Protein AF-A0A015KCM8-F1 (afdb_monomer_lite)

Structure (mmCIF, N/CA/C/O backbone):
data_AF-A0A015KCM8-F1
#
_entry.id   AF-A0A015KCM8-F1
#
loop_
_atom_site.group_PDB
_atom_site.id
_atom_site.type_symbol
_atom_site.label_atom_id
_atom_site.label_alt_id
_atom_site.label_comp_id
_atom_site.label_asym_id
_atom_site.label_entity_id
_atom_site.label_seq_id
_atom_site.pdbx_PDB_ins_code
_atom_site.Cartn_x
_atom_site.Cartn_y
_atom_site.Cartn_z
_atom_site.occupancy
_atom_site.B_iso_or_equiv
_atom_site.auth_seq_id
_atom_site.auth_comp_id
_atom_site.auth_asym_id
_atom_site.auth_atom_id
_atom_site.pdbx_PDB_model_num
ATOM 1 N N . MET A 1 1 ? -23.744 -10.757 16.831 1.00 44.50 1 MET A N 1
ATOM 2 C CA . MET A 1 1 ? -22.391 -10.750 17.423 1.00 44.50 1 MET A CA 1
ATOM 3 C C . MET A 1 1 ? -21.747 -9.445 17.001 1.00 44.50 1 MET A C 1
ATOM 5 O O . MET A 1 1 ? -21.759 -9.173 15.808 1.00 44.50 1 MET A O 1
ATOM 9 N N . LEU A 1 2 ? -21.319 -8.596 17.938 1.00 54.44 2 LEU A N 1
ATOM 10 C CA . LEU A 1 2 ? -20.514 -7.424 17.588 1.00 54.44 2 LEU A CA 1
ATOM 11 C C . LEU A 1 2 ? -19.152 -7.951 17.138 1.00 54.44 2 LEU A C 1
ATOM 13 O O . LEU A 1 2 ? -18.446 -8.547 17.942 1.00 54.44 2 LEU A O 1
ATOM 17 N N . GLU A 1 3 ? -18.826 -7.809 15.858 1.00 64.94 3 GLU A N 1
ATOM 18 C CA . GLU A 1 3 ? -17.457 -8.026 15.401 1.00 64.94 3 GLU A CA 1
ATOM 19 C C . GLU A 1 3 ? -16.562 -6.988 16.086 1.00 64.94 3 GLU A C 1
ATOM 21 O O . GLU A 1 3 ? -16.825 -5.781 16.023 1.00 64.94 3 GLU A O 1
ATOM 26 N N . ASP A 1 4 ? -15.525 -7.454 16.782 1.00 81.94 4 ASP A N 1
ATOM 27 C CA . ASP A 1 4 ? -14.514 -6.577 17.358 1.00 81.94 4 ASP A CA 1
ATOM 28 C C . ASP A 1 4 ? -13.678 -5.993 16.220 1.00 81.94 4 ASP A C 1
ATOM 30 O O . ASP A 1 4 ? -12.712 -6.584 15.739 1.00 81.94 4 ASP A O 1
ATOM 34 N N . TYR A 1 5 ? -14.085 -4.817 15.744 1.00 88.94 5 TYR A N 1
ATOM 35 C CA . TYR A 1 5 ? -13.304 -4.074 14.766 1.00 88.94 5 TYR A CA 1
ATOM 36 C C . TYR A 1 5 ? -11.955 -3.684 15.366 1.00 88.94 5 TYR A C 1
ATOM 38 O O . TYR A 1 5 ? -11.889 -3.119 16.461 1.00 88.94 5 TYR A O 1
ATOM 46 N N . VAL A 1 6 ? -10.893 -3.928 14.606 1.00 93.25 6 VAL A N 1
ATOM 47 C CA . VAL A 1 6 ? -9.516 -3.565 14.950 1.00 93.25 6 VAL A CA 1
ATOM 48 C C . VAL A 1 6 ? -8.980 -2.518 13.982 1.00 93.25 6 VAL A C 1
ATOM 50 O O . VAL A 1 6 ? -9.486 -2.360 12.866 1.00 93.25 6 VAL A O 1
ATOM 53 N N . ASP A 1 7 ? -7.950 -1.796 14.412 1.00 93.81 7 ASP A N 1
ATOM 54 C CA . ASP A 1 7 ? -7.204 -0.913 13.526 1.00 93.81 7 ASP A CA 1
ATOM 55 C C . ASP A 1 7 ? -6.526 -1.743 12.436 1.00 93.81 7 ASP A C 1
ATOM 57 O O . ASP A 1 7 ? -5.890 -2.763 12.702 1.00 93.81 7 ASP A O 1
ATOM 61 N N . GLN A 1 8 ? -6.654 -1.295 11.193 1.00 92.50 8 GLN A N 1
ATOM 62 C CA . GLN A 1 8 ? -6.077 -1.958 10.035 1.00 92.50 8 GLN A CA 1
ATOM 63 C C . GLN A 1 8 ? -5.122 -1.028 9.305 1.00 92.50 8 GLN A C 1
ATOM 65 O O . GLN A 1 8 ? -5.338 0.179 9.190 1.00 92.50 8 GLN A O 1
ATOM 70 N N . GLU A 1 9 ? -4.070 -1.604 8.745 1.00 93.19 9 GLU A N 1
ATOM 71 C CA . GLU A 1 9 ? -3.195 -0.915 7.815 1.00 93.19 9 GLU A CA 1
ATOM 72 C C . GLU A 1 9 ? -3.224 -1.628 6.471 1.00 93.19 9 GLU A C 1
ATOM 74 O O . GLU A 1 9 ? -2.882 -2.802 6.366 1.00 93.19 9 GLU A O 1
ATOM 79 N N . ILE A 1 10 ? -3.649 -0.904 5.437 1.00 93.06 10 ILE A N 1
ATOM 80 C CA . ILE A 1 10 ? -3.855 -1.448 4.099 1.00 93.06 10 ILE A CA 1
ATOM 81 C C . ILE A 1 10 ? -2.861 -0.815 3.134 1.00 93.06 10 ILE A C 1
ATOM 83 O O . ILE A 1 10 ? -2.693 0.409 3.084 1.00 93.06 10 ILE A O 1
ATOM 87 N N . PHE A 1 11 ? -2.241 -1.669 2.325 1.00 93.69 11 PHE A N 1
ATOM 88 C CA . PHE A 1 11 ? -1.483 -1.282 1.143 1.00 93.69 11 PHE A CA 1
ATOM 89 C C . PHE A 1 11 ? -2.288 -1.641 -0.100 1.00 93.69 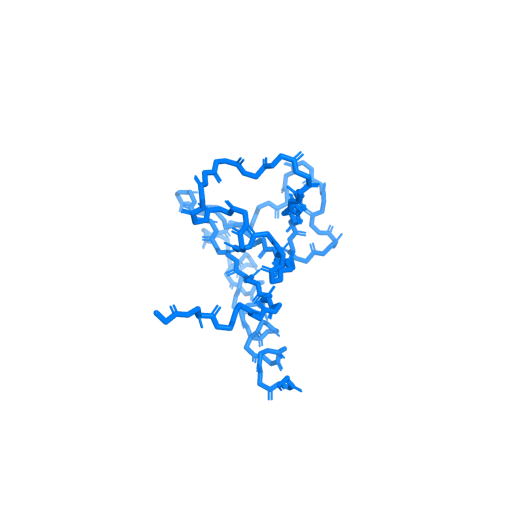11 PHE A C 1
ATOM 91 O O . PHE A 1 11 ? -2.831 -2.738 -0.194 1.00 93.69 11 PHE A O 1
ATOM 98 N N . ALA A 1 12 ? -2.350 -0.728 -1.064 1.00 93.31 12 ALA A N 1
ATOM 99 C CA . ALA A 1 12 ? -3.029 -0.966 -2.331 1.00 93.31 12 ALA A CA 1
ATOM 100 C C . ALA A 1 12 ? -2.093 -0.689 -3.505 1.00 93.31 12 ALA A C 1
ATOM 102 O O . ALA A 1 12 ? -1.332 0.281 -3.502 1.00 93.31 12 ALA A O 1
ATOM 103 N N . LEU A 1 13 ? -2.181 -1.539 -4.524 1.00 92.12 13 LEU A N 1
ATOM 104 C CA . LEU A 1 13 ? -1.489 -1.396 -5.796 1.00 92.12 13 LEU A CA 1
ATOM 105 C C . LEU A 1 13 ? -2.516 -0.995 -6.856 1.00 92.12 13 LEU A C 1
ATOM 107 O O . LEU A 1 13 ? -3.474 -1.724 -7.097 1.00 92.12 13 LEU A O 1
ATOM 111 N N . ARG A 1 14 ? -2.304 0.143 -7.517 1.00 91.88 14 ARG A N 1
ATOM 112 C CA . ARG A 1 14 ? -3.066 0.539 -8.704 1.00 91.88 14 ARG A CA 1
ATOM 113 C C . ARG A 1 14 ? -2.194 0.362 -9.932 1.00 91.88 14 ARG A C 1
ATOM 115 O O . ARG A 1 14 ? -1.114 0.947 -9.999 1.00 91.88 14 ARG A O 1
ATOM 122 N N . VAL A 1 15 ? -2.697 -0.388 -10.905 1.00 92.25 15 VAL A N 1
ATOM 123 C CA . VAL A 1 15 ? -2.047 -0.601 -12.200 1.00 92.25 15 VAL A CA 1
ATOM 124 C C . VAL A 1 15 ? -2.965 -0.062 -13.292 1.00 92.25 15 VAL A C 1
ATOM 126 O O . VAL A 1 15 ? -4.125 -0.456 -13.369 1.00 92.25 15 VAL A O 1
ATOM 129 N N . ILE A 1 16 ? -2.466 0.868 -14.105 1.00 91.56 16 ILE A N 1
ATOM 130 C CA . ILE A 1 16 ? -3.152 1.372 -15.301 1.00 91.56 16 ILE A CA 1
ATOM 131 C C . ILE A 1 16 ? -2.201 1.255 -16.473 1.00 91.56 16 ILE A C 1
ATOM 133 O O . ILE A 1 16 ? -1.198 1.967 -16.529 1.00 91.56 16 ILE A O 1
ATOM 137 N N . SER A 1 17 ? -2.536 0.378 -17.421 1.00 93.12 17 SER A N 1
ATOM 138 C CA . SER A 1 17 ? -1.618 -0.007 -18.493 1.00 93.12 17 SER A CA 1
ATOM 139 C C . SER A 1 17 ? -0.279 -0.446 -17.880 1.00 93.12 17 SER A C 1
ATOM 141 O O . SER A 1 17 ? -0.254 -1.352 -17.048 1.00 93.12 17 SER A O 1
ATOM 143 N N . THR A 1 18 ? 0.823 0.221 -18.211 1.00 92.62 18 THR A N 1
ATOM 144 C CA . THR A 1 18 ? 2.147 -0.063 -17.655 1.00 92.62 18 THR A CA 1
ATOM 145 C C . THR A 1 18 ? 2.472 0.746 -16.400 1.00 92.62 18 THR A C 1
ATOM 147 O O . THR A 1 18 ? 3.517 0.529 -15.796 1.00 92.62 18 THR A O 1
ATOM 150 N N . TYR A 1 19 ? 1.610 1.670 -15.975 1.00 91.62 19 TYR A N 1
ATOM 151 C CA . TYR A 1 19 ? 1.882 2.562 -14.853 1.00 91.62 19 TYR A CA 1
ATOM 152 C C . TYR A 1 19 ? 1.366 1.999 -13.532 1.00 91.62 19 TYR A C 1
ATOM 154 O O . TYR A 1 19 ? 0.182 1.704 -13.371 1.00 91.62 19 TYR A O 1
ATOM 162 N N . VAL A 1 20 ? 2.261 1.926 -12.553 1.00 91.62 20 VAL A N 1
ATOM 163 C CA . VAL A 1 20 ? 2.011 1.413 -11.210 1.00 91.62 20 VAL A CA 1
ATOM 164 C C . VAL A 1 20 ? 2.085 2.545 -10.195 1.00 91.62 20 VAL A C 1
ATOM 166 O O . VAL A 1 20 ? 2.980 3.389 -10.229 1.00 91.62 20 VAL A O 1
ATOM 169 N N . THR A 1 21 ? 1.134 2.578 -9.268 1.00 91.31 21 THR A N 1
ATOM 170 C CA . THR A 1 21 ? 1.139 3.478 -8.109 1.00 91.31 21 THR A CA 1
ATOM 171 C C . THR A 1 21 ? 0.771 2.690 -6.863 1.00 91.31 21 THR A C 1
ATOM 173 O O . THR A 1 21 ? -0.226 1.970 -6.866 1.00 91.31 21 THR A O 1
ATOM 176 N N . PHE A 1 22 ? 1.541 2.853 -5.790 1.00 91.62 22 PHE A N 1
ATOM 177 C CA . PHE A 1 22 ? 1.211 2.269 -4.496 1.00 91.62 22 PHE A CA 1
ATOM 178 C C . PHE A 1 22 ? 0.534 3.295 -3.595 1.00 91.62 22 PHE A C 1
ATOM 180 O O . PHE A 1 22 ? 0.826 4.495 -3.633 1.00 91.62 22 PHE A O 1
ATOM 187 N N . TYR A 1 23 ? -0.351 2.795 -2.748 1.00 92.44 23 TYR A N 1
ATOM 188 C CA . TYR A 1 23 ? -1.032 3.551 -1.717 1.00 92.44 23 TYR A CA 1
ATOM 189 C C . TYR A 1 23 ? -0.903 2.841 -0.378 1.00 92.44 23 TYR A C 1
ATOM 191 O O . TYR A 1 23 ? -0.762 1.621 -0.314 1.00 92.44 23 TYR A O 1
ATOM 199 N N . ARG A 1 24 ? -0.980 3.625 0.693 1.00 92.75 24 ARG A N 1
ATOM 200 C CA . ARG A 1 24 ? -1.004 3.154 2.073 1.00 92.75 24 ARG A CA 1
ATOM 201 C C . ARG A 1 24 ? -2.050 3.944 2.849 1.00 92.75 24 ARG A C 1
ATOM 203 O O . ARG A 1 24 ? -2.098 5.174 2.744 1.00 92.75 24 ARG A O 1
ATOM 210 N N . ALA A 1 25 ? -2.851 3.249 3.642 1.00 93.88 25 ALA A N 1
ATOM 211 C CA . ALA A 1 25 ? -3.849 3.845 4.517 1.00 93.88 25 ALA A CA 1
ATOM 212 C C . ALA A 1 25 ? -3.865 3.130 5.870 1.00 93.88 25 ALA A C 1
ATOM 214 O O . ALA A 1 25 ? -3.780 1.907 5.930 1.00 93.88 25 ALA A O 1
ATOM 215 N N . LYS A 1 26 ? -4.000 3.908 6.945 1.00 94.06 26 LYS A N 1
ATOM 21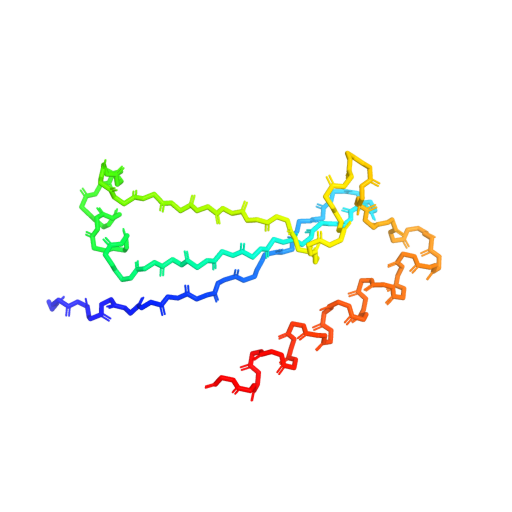6 C CA . LYS A 1 26 ? -4.370 3.397 8.267 1.00 94.06 26 LYS A CA 1
ATOM 217 C C . LYS A 1 26 ? -5.860 3.645 8.453 1.00 94.06 26 LYS A C 1
ATOM 219 O O . LYS A 1 26 ? -6.304 4.781 8.282 1.00 94.06 26 LYS A O 1
ATOM 224 N N . ILE A 1 27 ? -6.607 2.594 8.751 1.00 94.56 27 ILE A N 1
ATOM 225 C CA . ILE A 1 27 ? -8.057 2.604 8.901 1.00 94.56 27 ILE A CA 1
ATOM 226 C C . ILE A 1 27 ? -8.363 2.226 10.350 1.00 94.56 27 ILE A C 1
ATOM 228 O O . ILE A 1 27 ? -8.126 1.080 10.729 1.00 94.56 27 ILE A O 1
ATOM 232 N N . PRO A 1 28 ? -8.841 3.167 11.176 1.00 94.50 28 PRO A N 1
ATOM 233 C CA . PRO A 1 28 ? -9.115 2.876 12.573 1.00 94.50 28 PRO A CA 1
ATOM 234 C C . PRO A 1 28 ? -10.352 1.980 12.716 1.00 94.50 28 PRO A C 1
ATOM 236 O O . PRO A 1 28 ? -11.282 2.058 11.911 1.00 94.50 28 PRO A O 1
ATOM 239 N N . ALA A 1 29 ? -10.412 1.189 13.785 1.00 94.25 29 ALA A N 1
ATOM 240 C CA . ALA A 1 29 ? -11.563 0.362 14.149 1.00 94.25 29 ALA A CA 1
ATOM 241 C C . ALA A 1 29 ? -12.885 1.148 14.152 1.00 94.25 29 ALA A C 1
ATOM 243 O O . ALA A 1 29 ? -13.936 0.651 13.747 1.00 94.25 29 ALA A O 1
ATOM 244 N N . SER A 1 30 ? -12.834 2.408 14.593 1.00 93.75 30 SER A N 1
ATOM 245 C CA . SER A 1 30 ? -13.971 3.331 14.601 1.00 93.75 30 SER A CA 1
ATOM 246 C C . SER A 1 30 ? -14.540 3.590 13.206 1.00 93.75 30 SER A C 1
AT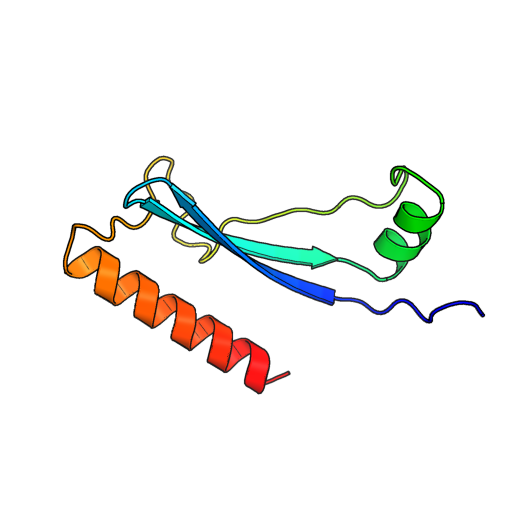OM 248 O O . SER A 1 30 ? -15.749 3.757 13.072 1.00 93.75 30 SER A O 1
ATOM 250 N N . TYR A 1 31 ? -13.701 3.616 12.166 1.00 94.50 31 TYR A N 1
ATOM 251 C CA . TYR A 1 31 ? -14.157 3.808 10.791 1.00 94.50 31 TYR A CA 1
ATOM 252 C C . TYR A 1 31 ? -14.985 2.608 10.325 1.00 94.50 31 TYR A C 1
ATOM 254 O O . TYR A 1 31 ? -16.049 2.789 9.736 1.00 94.50 31 TYR A O 1
ATOM 262 N N . TRP A 1 32 ? -14.548 1.391 10.662 1.00 92.19 32 TRP A N 1
ATOM 263 C CA . TRP A 1 32 ? -15.291 0.165 10.365 1.00 92.19 32 TRP A CA 1
ATOM 264 C C . TRP A 1 32 ? -16.624 0.081 11.120 1.00 92.19 32 TRP A C 1
ATOM 266 O O . TRP A 1 32 ? -17.637 -0.319 10.552 1.00 92.19 32 TRP A O 1
ATOM 276 N N . LYS A 1 33 ? -16.662 0.548 12.373 1.00 92.31 33 LYS A N 1
ATOM 277 C CA . LYS A 1 33 ? -17.919 0.660 13.133 1.00 92.31 33 LYS A CA 1
ATOM 278 C C . LYS A 1 33 ? -18.935 1.565 12.438 1.00 92.31 33 LYS A C 1
ATOM 280 O O . LYS A 1 33 ? -20.120 1.250 12.431 1.00 92.31 33 LYS A O 1
ATOM 285 N N . GLU A 1 34 ? -18.487 2.683 11.866 1.00 94.19 34 GLU A N 1
ATOM 286 C CA . GLU A 1 34 ? -19.378 3.585 11.132 1.00 94.19 34 GLU A CA 1
ATOM 287 C C . GLU A 1 34 ? -19.807 2.988 9.787 1.00 94.19 34 GLU A C 1
ATOM 289 O O . GLU A 1 34 ? -20.997 3.028 9.478 1.00 94.19 34 GLU A O 1
ATOM 294 N N . ILE A 1 35 ? -18.878 2.391 9.025 1.00 92.94 35 ILE A N 1
ATOM 295 C CA . ILE A 1 35 ? -19.150 1.950 7.647 1.00 92.94 35 ILE A CA 1
ATOM 296 C C . ILE A 1 35 ? -20.221 0.859 7.553 1.00 92.94 35 ILE A C 1
ATOM 298 O O . ILE A 1 35 ? -20.980 0.827 6.587 1.00 92.94 35 ILE A O 1
ATOM 302 N N . VAL A 1 36 ? -20.313 -0.013 8.562 1.00 91.25 36 VAL A N 1
ATOM 303 C CA . VAL A 1 36 ? -21.321 -1.085 8.606 1.00 91.25 36 VAL A CA 1
ATOM 304 C C . VAL A 1 36 ? -22.733 -0.546 8.857 1.00 91.25 36 VAL A C 1
ATOM 306 O O . VAL A 1 36 ? -23.709 -1.161 8.437 1.00 91.25 36 VAL A O 1
ATOM 309 N N . VAL A 1 37 ? -22.858 0.625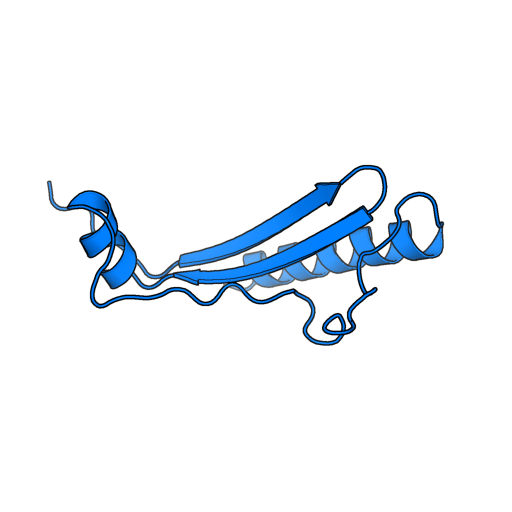 9.487 1.00 90.88 37 VAL A N 1
ATOM 310 C CA . VAL A 1 37 ? -24.149 1.303 9.694 1.00 90.88 37 VAL A CA 1
ATOM 311 C C . VAL A 1 37 ? -24.515 2.182 8.490 1.00 90.88 37 VAL A C 1
ATOM 313 O O . VAL A 1 37 ? -25.694 2.391 8.207 1.00 90.88 37 VAL A O 1
ATOM 316 N N . GLY A 1 38 ? -23.522 2.704 7.768 1.00 92.31 38 GLY A N 1
ATOM 317 C CA . GLY A 1 38 ? -23.704 3.538 6.582 1.00 92.31 38 GLY A CA 1
ATOM 318 C C . GLY A 1 38 ? -22.454 4.358 6.268 1.00 92.31 38 GLY A C 1
ATOM 319 O O . GLY A 1 38 ? -21.382 4.105 6.801 1.00 92.31 38 GLY A O 1
ATOM 320 N N . LEU A 1 39 ? -22.559 5.372 5.407 1.00 91.94 39 LEU A N 1
ATOM 321 C CA . LEU A 1 39 ? -21.400 6.212 5.082 1.00 91.94 39 LEU A CA 1
ATOM 322 C C . LEU A 1 39 ? -20.841 6.899 6.355 1.00 91.94 39 LEU A C 1
ATOM 324 O O . LEU A 1 39 ? -21.606 7.602 7.026 1.00 91.94 39 LEU A O 1
ATOM 328 N N . PRO A 1 40 ? -19.536 6.753 6.673 1.00 93.25 40 PRO A N 1
ATOM 329 C CA . PRO A 1 40 ? -18.928 7.390 7.839 1.00 93.25 40 PRO A CA 1
ATOM 330 C C . PRO A 1 40 ? -19.096 8.910 7.827 1.00 93.25 40 PRO A C 1
ATOM 332 O O . PRO A 1 40 ? -18.910 9.560 6.797 1.00 93.25 40 PRO A O 1
ATOM 335 N N . LYS A 1 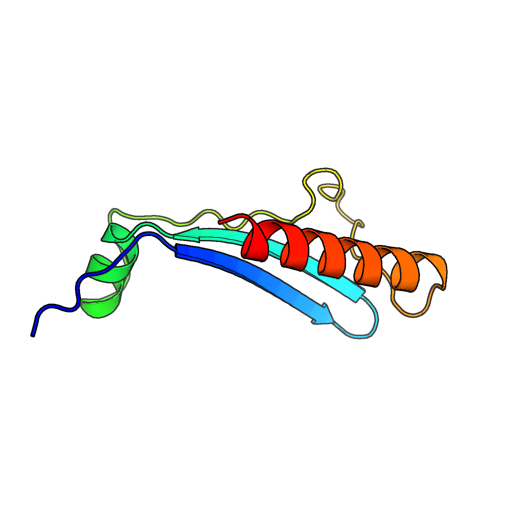41 ? -19.457 9.480 8.982 1.00 93.44 41 LYS A N 1
ATOM 336 C CA . LYS A 1 41 ? -19.705 10.927 9.143 1.00 93.44 41 LYS A CA 1
ATOM 337 C C . LYS A 1 41 ? -18.679 11.601 10.041 1.00 93.44 41 LYS A C 1
ATOM 339 O O . LYS A 1 41 ? -18.435 12.792 9.872 1.00 93.44 41 LYS A O 1
ATOM 344 N N . LYS A 1 42 ? -18.109 10.871 11.008 1.00 94.19 42 LYS A N 1
ATOM 345 C CA . LYS A 1 42 ? -17.103 11.422 11.931 1.00 94.19 42 LYS A CA 1
ATOM 346 C C . LYS A 1 42 ? -15.713 10.934 11.565 1.00 94.19 42 LYS A C 1
ATOM 348 O O . LYS A 1 42 ? -14.764 11.712 11.600 1.00 94.19 42 LYS A O 1
ATOM 353 N N . GLN A 1 43 ? -15.586 9.653 11.226 1.00 93.19 43 GLN A N 1
ATOM 354 C CA . GLN A 1 43 ? -14.304 9.097 10.818 1.00 93.19 43 GLN A CA 1
ATOM 355 C C . GLN A 1 43 ? -14.028 9.410 9.349 1.00 93.19 43 GLN A C 1
ATOM 357 O O . GLN A 1 43 ? -14.895 9.281 8.488 1.00 93.19 43 GLN A O 1
ATOM 362 N N . SER A 1 44 ? -12.786 9.778 9.056 1.00 93.25 44 SER A N 1
ATOM 363 C CA . SER A 1 44 ? -12.291 9.938 7.692 1.00 93.25 44 SER A CA 1
ATOM 364 C C . SER A 1 44 ? -10.966 9.204 7.550 1.00 93.25 44 SER A C 1
ATOM 366 O O . SER A 1 44 ? -10.184 9.113 8.497 1.00 93.25 44 SER A O 1
ATOM 368 N N . ILE A 1 45 ? -10.722 8.657 6.362 1.00 92.94 45 ILE A N 1
ATOM 369 C CA . ILE A 1 45 ? -9.474 7.970 6.036 1.00 92.94 45 ILE A CA 1
ATOM 370 C C . ILE A 1 45 ? -8.666 8.814 5.059 1.00 92.94 45 ILE A C 1
ATOM 372 O O . ILE A 1 45 ? -9.197 9.370 4.099 1.00 92.94 45 ILE A O 1
ATOM 376 N N . VAL A 1 46 ? -7.357 8.887 5.289 1.00 91.62 46 VAL A N 1
ATOM 377 C CA . VAL A 1 46 ? -6.427 9.549 4.372 1.00 91.62 46 VAL A CA 1
ATOM 378 C C . VAL A 1 46 ? -5.605 8.485 3.668 1.00 91.62 46 VAL A C 1
ATOM 380 O O . VAL A 1 46 ? -4.729 7.857 4.266 1.00 91.62 46 VAL A O 1
ATOM 383 N N . ILE A 1 47 ? -5.865 8.313 2.376 1.00 90.69 47 ILE A N 1
ATOM 384 C CA . ILE A 1 47 ? -5.097 7.418 1.516 1.00 90.69 47 ILE A CA 1
ATOM 385 C C . ILE A 1 47 ? -3.892 8.192 0.987 1.00 90.69 47 ILE A C 1
ATOM 387 O O . ILE A 1 47 ? -4.035 9.177 0.262 1.00 90.69 47 ILE A O 1
ATOM 391 N N . LYS A 1 48 ? -2.686 7.758 1.353 1.00 89.00 48 LYS A N 1
ATOM 392 C CA . LYS A 1 48 ? -1.441 8.401 0.919 1.00 89.00 48 LYS A CA 1
ATOM 393 C C . LYS A 1 48 ? -0.806 7.588 -0.194 1.00 89.00 48 LYS A C 1
ATOM 395 O O . LYS A 1 48 ? -0.762 6.362 -0.115 1.00 89.00 48 LYS A O 1
ATOM 400 N N . ARG A 1 49 ? -0.271 8.266 -1.212 1.00 87.56 49 ARG A N 1
ATOM 401 C CA . ARG A 1 49 ? 0.640 7.626 -2.165 1.00 87.56 49 ARG A CA 1
ATOM 402 C C . ARG A 1 49 ? 1.889 7.168 -1.413 1.00 87.56 49 ARG A C 1
ATOM 404 O O . ARG A 1 49 ? 2.362 7.854 -0.505 1.00 87.56 49 ARG A O 1
ATOM 411 N N . TRP A 1 50 ? 2.388 6.001 -1.775 1.00 84.88 50 TRP A N 1
ATOM 412 C CA . TRP A 1 50 ? 3.534 5.374 -1.142 1.00 84.88 50 TRP A CA 1
ATOM 413 C C . TRP A 1 50 ? 4.529 4.914 -2.223 1.00 84.88 50 TRP A C 1
ATOM 415 O O . TRP A 1 50 ? 4.089 4.556 -3.315 1.00 84.88 50 TRP A O 1
ATOM 425 N N . PRO A 1 51 ? 5.849 4.937 -1.970 1.00 76.94 51 PRO A N 1
ATOM 426 C CA . PRO A 1 51 ? 6.539 5.613 -0.864 1.00 76.94 51 PRO A CA 1
ATOM 427 C C . PRO A 1 51 ? 6.395 7.148 -0.907 1.00 76.94 51 PRO A C 1
ATOM 429 O O . PRO A 1 51 ? 6.068 7.728 -1.940 1.00 76.94 51 PRO A O 1
ATOM 432 N N . LYS A 1 52 ? 6.616 7.822 0.233 1.00 61.91 52 LYS A N 1
ATOM 433 C CA . LYS A 1 52 ? 6.406 9.278 0.416 1.00 61.91 52 LYS A CA 1
ATOM 434 C C . LYS A 1 52 ? 7.373 10.144 -0.414 1.00 61.91 52 LYS A C 1
ATOM 436 O O . LYS A 1 52 ? 7.201 11.356 -0.463 1.00 61.91 52 LYS A O 1
ATOM 441 N N . GLU A 1 53 ? 8.390 9.570 -1.057 1.00 57.69 53 GLU A N 1
ATOM 442 C CA . GLU A 1 53 ? 9.201 10.299 -2.044 1.00 57.69 53 GLU A CA 1
ATOM 443 C C . GLU A 1 53 ? 8.476 10.450 -3.396 1.00 57.69 53 GLU A C 1
ATOM 445 O O . GLU A 1 53 ? 8.729 11.397 -4.143 1.00 57.69 53 GLU A O 1
ATOM 450 N N . ASN A 1 54 ? 7.496 9.588 -3.689 1.00 53.66 54 ASN A N 1
ATOM 451 C CA . ASN A 1 54 ? 6.759 9.566 -4.952 1.00 53.66 54 ASN A CA 1
ATOM 452 C C . ASN A 1 54 ? 5.601 10.580 -4.990 1.00 53.66 54 ASN A C 1
ATOM 454 O O . ASN A 1 54 ? 4.582 10.341 -5.623 1.00 53.66 54 ASN A O 1
ATOM 458 N N . ASN A 1 55 ? 5.710 11.750 -4.364 1.00 51.62 55 ASN A N 1
ATOM 459 C CA . ASN A 1 55 ? 4.600 12.724 -4.314 1.00 51.62 55 ASN A CA 1
ATOM 460 C C . ASN A 1 55 ? 4.566 13.657 -5.533 1.00 51.62 55 ASN A C 1
ATOM 462 O O . ASN A 1 55 ? 3.703 14.529 -5.625 1.00 51.62 55 ASN A O 1
ATOM 466 N N . ARG A 1 56 ? 5.518 13.522 -6.464 1.00 56.84 56 ARG A N 1
ATOM 467 C CA . ARG A 1 56 ? 5.550 14.331 -7.689 1.00 56.84 56 ARG A CA 1
ATOM 468 C C . ARG A 1 56 ? 4.412 13.907 -8.623 1.00 56.84 56 ARG A C 1
ATOM 470 O O . ARG A 1 56 ? 4.064 12.730 -8.694 1.00 56.84 56 ARG A O 1
ATOM 477 N N . ARG A 1 57 ? 3.837 14.867 -9.358 1.00 53.28 57 ARG A N 1
ATOM 478 C CA . ARG A 1 57 ? 2.670 14.662 -10.244 1.00 53.28 57 ARG A CA 1
ATOM 479 C C . ARG A 1 57 ? 2.853 13.518 -11.269 1.00 53.28 57 ARG A C 1
ATOM 481 O O . ARG A 1 57 ? 1.852 12.929 -11.651 1.00 53.28 57 ARG A O 1
ATOM 488 N N . ASN A 1 58 ? 4.097 13.115 -11.574 1.00 55.53 58 ASN A N 1
ATOM 489 C CA . ASN A 1 58 ? 4.459 12.067 -12.546 1.00 55.53 58 ASN A CA 1
ATOM 490 C C . ASN A 1 58 ? 5.211 10.862 -11.933 1.00 55.53 58 ASN A C 1
ATOM 492 O O . ASN A 1 58 ? 6.060 10.261 -12.580 1.00 55.53 58 ASN A O 1
ATOM 496 N N . SER A 1 59 ? 4.968 10.526 -10.667 1.00 65.12 59 SER A N 1
ATOM 497 C CA . SER A 1 59 ? 5.731 9.493 -9.943 1.00 65.12 59 SER A CA 1
ATOM 498 C C . SER A 1 59 ? 5.254 8.048 -10.131 1.00 65.12 59 SER A C 1
ATOM 500 O O . SER A 1 59 ? 5.700 7.154 -9.411 1.00 65.12 59 SER A O 1
ATOM 502 N N . SER A 1 60 ? 4.320 7.803 -11.049 1.00 71.00 60 SER A N 1
ATOM 503 C CA . SER A 1 60 ? 3.897 6.442 -11.372 1.00 71.00 60 SER A CA 1
ATOM 504 C C . SER A 1 60 ? 5.043 5.671 -12.021 1.00 71.00 60 SER A C 1
ATOM 506 O O . SER A 1 60 ? 5.667 6.156 -12.965 1.00 71.00 60 SER A O 1
ATOM 508 N N . LEU A 1 61 ? 5.295 4.459 -11.538 1.00 85.25 61 LEU A N 1
ATOM 509 C CA . LEU A 1 61 ? 6.370 3.603 -12.026 1.00 85.25 61 LEU A CA 1
ATOM 510 C C . LEU A 1 61 ? 5.934 2.929 -13.325 1.00 85.25 61 LEU A C 1
ATOM 512 O O . LEU A 1 61 ? 4.898 2.274 -13.353 1.00 85.25 61 LEU A O 1
ATOM 516 N N . ASN A 1 62 ? 6.710 3.082 -14.394 1.00 90.50 62 ASN A N 1
ATOM 517 C CA . ASN A 1 62 ? 6.398 2.475 -15.685 1.00 90.50 62 ASN A CA 1
ATOM 518 C C . ASN A 1 62 ? 7.039 1.082 -15.806 1.00 90.50 62 ASN A C 1
ATOM 520 O O . ASN A 1 62 ? 8.259 0.962 -15.857 1.00 90.50 62 ASN A O 1
ATOM 524 N N . LEU A 1 63 ? 6.227 0.03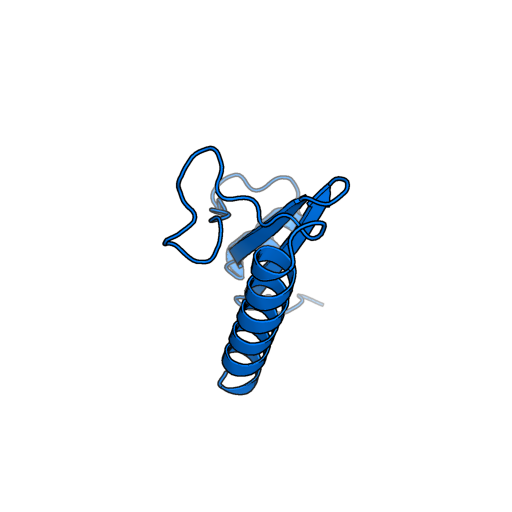2 -15.896 1.00 92.38 63 LEU A N 1
ATOM 525 C CA . LEU A 1 63 ? 6.664 -1.353 -16.083 1.00 92.38 63 LEU A CA 1
ATOM 526 C C . LEU A 1 63 ? 7.278 -1.627 -17.462 1.00 92.38 63 LEU A C 1
ATOM 528 O O . LEU A 1 63 ? 7.992 -2.619 -17.606 1.00 92.38 63 LEU A O 1
ATOM 532 N N . ALA A 1 64 ? 7.038 -0.772 -18.461 1.00 94.44 64 ALA A N 1
ATOM 533 C CA . ALA A 1 64 ? 7.742 -0.870 -19.740 1.00 94.44 64 ALA A CA 1
ATOM 534 C C . ALA A 1 64 ? 9.250 -0.604 -19.570 1.00 94.44 64 ALA A C 1
ATOM 536 O O . ALA A 1 64 ? 10.073 -1.183 -20.276 1.00 94.44 64 ALA A O 1
ATOM 537 N N . GLU A 1 65 ? 9.625 0.200 -18.570 1.00 94.06 65 GLU A N 1
ATOM 538 C CA . GLU A 1 65 ? 11.014 0.548 -18.291 1.00 94.06 65 GLU A CA 1
ATOM 539 C C . GLU A 1 65 ? 11.682 -0.496 -17.377 1.00 94.06 65 GLU A C 1
ATOM 541 O O . GLU A 1 65 ? 11.127 -0.869 -16.334 1.00 94.06 65 GLU A O 1
ATOM 546 N N . PRO A 1 66 ? 12.908 -0.963 -17.688 1.00 95.94 66 PRO A N 1
ATOM 547 C CA . PRO A 1 66 ? 13.662 -1.852 -16.800 1.00 95.94 66 PRO A CA 1
ATOM 548 C C . PRO A 1 66 ? 13.853 -1.286 -15.385 1.00 95.94 66 PRO A C 1
ATOM 550 O O . PRO A 1 66 ? 13.782 -2.028 -14.405 1.00 95.94 66 PRO A O 1
ATOM 553 N N . SER A 1 67 ? 14.075 0.026 -15.265 1.00 91.44 67 SER A N 1
ATOM 554 C CA . SER A 1 67 ? 14.201 0.713 -13.975 1.00 91.44 67 SER A CA 1
ATOM 555 C C . SER A 1 67 ? 12.883 0.706 -13.198 1.00 91.44 67 SER A C 1
ATOM 557 O O . SER A 1 67 ? 12.882 0.391 -12.011 1.00 91.44 67 SER A O 1
ATOM 559 N N . GLY A 1 68 ? 11.754 0.957 -13.867 1.00 91.38 68 GLY A N 1
ATOM 560 C CA . GLY A 1 68 ? 10.431 0.915 -13.248 1.00 91.38 68 GLY A CA 1
ATOM 561 C C . GLY A 1 68 ? 10.077 -0.473 -12.716 1.00 91.38 68 GLY A C 1
ATOM 562 O O . GLY A 1 68 ? 9.622 -0.584 -11.578 1.00 91.38 68 GLY A O 1
ATOM 563 N N . ARG A 1 69 ? 10.378 -1.543 -13.469 1.00 94.19 69 ARG A N 1
ATOM 564 C CA . ARG A 1 69 ? 10.209 -2.935 -13.000 1.00 94.19 69 ARG A CA 1
ATOM 565 C C . ARG A 1 69 ? 11.006 -3.223 -11.732 1.00 94.19 69 ARG A C 1
ATOM 567 O O . ARG A 1 69 ? 10.451 -3.764 -10.777 1.00 94.19 69 ARG A O 1
ATOM 574 N N . LYS A 1 70 ? 12.287 -2.836 -11.707 1.00 95.06 70 LYS A N 1
ATOM 575 C CA . LYS A 1 70 ? 13.144 -2.999 -10.522 1.00 95.06 70 LYS A CA 1
ATOM 576 C C . LYS A 1 70 ? 12.542 -2.283 -9.314 1.00 95.06 70 LYS A C 1
ATOM 578 O O . LYS A 1 70 ? 12.383 -2.910 -8.272 1.00 95.06 70 LYS A O 1
ATOM 583 N N . THR A 1 71 ? 12.128 -1.026 -9.474 1.00 92.00 71 THR A N 1
ATOM 584 C CA . THR A 1 71 ? 11.534 -0.245 -8.380 1.00 92.00 71 THR A CA 1
ATOM 585 C C . THR A 1 71 ? 10.237 -0.864 -7.861 1.00 92.00 71 THR A C 1
ATOM 587 O O . THR A 1 71 ? 10.083 -0.991 -6.651 1.00 92.00 71 THR A O 1
ATOM 590 N N . VAL A 1 72 ? 9.337 -1.322 -8.742 1.00 92.25 72 VAL A N 1
ATOM 591 C CA . VAL A 1 72 ? 8.084 -1.989 -8.333 1.00 92.25 72 VAL A CA 1
ATOM 592 C C . VAL A 1 72 ? 8.368 -3.240 -7.499 1.00 92.25 72 VAL A C 1
ATOM 594 O O . VAL A 1 72 ? 7.765 -3.420 -6.443 1.00 92.25 72 VAL A O 1
ATOM 597 N N . ILE A 1 73 ? 9.310 -4.085 -7.932 1.00 94.94 73 ILE A N 1
ATOM 598 C CA . ILE A 1 73 ? 9.702 -5.292 -7.187 1.00 94.94 73 ILE A CA 1
ATOM 599 C C . ILE A 1 73 ? 10.310 -4.913 -5.831 1.00 94.94 73 ILE A C 1
ATOM 601 O O . ILE A 1 73 ? 9.946 -5.490 -4.807 1.00 94.94 73 ILE A O 1
ATOM 605 N N . THR A 1 74 ? 11.204 -3.923 -5.799 1.00 93.75 74 THR A N 1
ATOM 606 C CA . THR A 1 74 ? 11.801 -3.428 -4.553 1.00 93.75 74 THR A CA 1
ATOM 607 C C . THR A 1 74 ? 10.741 -2.913 -3.577 1.00 93.75 74 THR A C 1
ATOM 609 O O . THR A 1 74 ? 10.799 -3.225 -2.388 1.00 93.75 74 THR A O 1
ATOM 612 N N . ASP A 1 75 ? 9.754 -2.164 -4.059 1.00 92.19 75 ASP A N 1
ATOM 613 C CA . ASP A 1 75 ? 8.684 -1.621 -3.225 1.00 92.19 75 ASP A CA 1
ATOM 614 C C . ASP A 1 75 ? 7.741 -2.720 -2.704 1.00 92.19 75 ASP A C 1
ATOM 616 O O . ASP A 1 75 ? 7.378 -2.694 -1.526 1.00 92.19 75 ASP A O 1
ATOM 620 N N . LEU A 1 76 ? 7.441 -3.752 -3.502 1.00 93.25 76 LEU A N 1
ATOM 621 C CA . LEU A 1 76 ? 6.723 -4.948 -3.033 1.00 93.25 76 LEU A CA 1
ATOM 622 C C . LEU A 1 76 ? 7.492 -5.695 -1.934 1.00 93.25 76 LEU A C 1
ATOM 624 O O . LEU A 1 76 ? 6.899 -6.109 -0.936 1.00 93.25 76 LEU A O 1
ATOM 628 N N . ILE A 1 77 ? 8.815 -5.831 -2.074 1.00 94.94 77 ILE A N 1
ATOM 629 C CA . ILE A 1 77 ? 9.667 -6.453 -1.048 1.00 94.94 77 ILE A CA 1
ATOM 630 C C . ILE A 1 77 ? 9.617 -5.647 0.254 1.00 94.94 77 ILE A C 1
ATOM 632 O O . ILE A 1 77 ? 9.460 -6.238 1.323 1.00 94.94 77 ILE A O 1
ATOM 636 N N . LYS A 1 78 ? 9.696 -4.312 0.187 1.00 92.25 78 LYS A N 1
ATOM 637 C CA . LYS A 1 78 ? 9.570 -3.440 1.367 1.00 92.25 78 LYS A CA 1
ATOM 638 C C . LYS A 1 78 ? 8.207 -3.590 2.049 1.00 92.25 78 LYS A C 1
ATOM 640 O O . LYS A 1 78 ? 8.162 -3.664 3.274 1.00 92.25 78 LYS A O 1
ATOM 645 N N . ILE A 1 79 ? 7.111 -3.663 1.283 1.00 91.69 79 ILE A N 1
ATOM 646 C CA . ILE A 1 79 ? 5.764 -3.904 1.832 1.00 91.69 79 ILE A CA 1
ATOM 647 C C . ILE A 1 79 ? 5.728 -5.256 2.543 1.00 91.69 79 ILE A C 1
ATOM 649 O O . ILE A 1 79 ? 5.323 -5.325 3.699 1.00 91.69 79 ILE A O 1
ATOM 653 N N . ARG A 1 80 ? 6.225 -6.322 1.905 1.00 93.31 80 ARG A N 1
ATOM 654 C CA . ARG A 1 80 ? 6.311 -7.649 2.530 1.00 93.31 80 ARG A CA 1
ATOM 655 C C . ARG A 1 80 ? 7.115 -7.611 3.831 1.00 93.31 80 ARG A C 1
ATOM 657 O O . ARG A 1 80 ? 6.674 -8.154 4.833 1.00 93.31 80 ARG A O 1
ATOM 664 N N . GLN A 1 81 ? 8.286 -6.976 3.831 1.00 94.00 81 GLN A N 1
ATOM 665 C CA . GLN A 1 81 ? 9.118 -6.843 5.030 1.00 94.00 81 GLN A CA 1
ATOM 666 C C . GLN A 1 81 ? 8.419 -6.056 6.140 1.00 94.00 81 GLN A C 1
ATOM 668 O O . GLN A 1 81 ? 8.591 -6.387 7.306 1.00 94.00 81 GLN A O 1
ATOM 673 N N . TYR A 1 82 ? 7.654 -5.023 5.788 1.00 91.00 82 TYR A N 1
ATOM 674 C CA . TYR A 1 82 ? 6.856 -4.264 6.744 1.00 91.00 82 TYR A CA 1
ATOM 675 C C . TYR A 1 82 ? 5.771 -5.139 7.382 1.00 91.00 82 TYR A C 1
ATOM 677 O O . TYR A 1 82 ? 5.667 -5.177 8.601 1.00 91.00 82 TYR A O 1
ATOM 685 N N . LEU A 1 83 ? 5.023 -5.885 6.564 1.00 89.06 83 LEU A N 1
ATOM 686 C CA . LEU A 1 83 ? 3.941 -6.760 7.024 1.00 89.06 83 LEU A CA 1
ATOM 687 C C . LEU A 1 83 ? 4.429 -7.940 7.874 1.00 89.06 83 LEU A C 1
ATOM 689 O O . LEU A 1 83 ? 3.687 -8.409 8.719 1.00 89.06 83 LEU A O 1
ATOM 693 N N . LEU A 1 84 ? 5.657 -8.418 7.662 1.00 91.94 84 LEU A N 1
ATOM 694 C CA . LEU A 1 84 ? 6.246 -9.513 8.446 1.00 91.94 84 LEU A CA 1
ATOM 695 C C . LEU A 1 84 ? 6.887 -9.068 9.769 1.00 91.94 84 LEU A C 1
ATOM 697 O O . LEU A 1 84 ? 7.305 -9.917 10.550 1.00 91.94 84 LEU A O 1
ATOM 701 N N . LYS A 1 85 ? 7.059 -7.759 9.978 1.00 82.56 85 LYS A N 1
ATOM 702 C CA . LYS A 1 85 ? 7.628 -7.192 11.211 1.00 82.56 85 LYS A CA 1
ATOM 703 C C . LYS A 1 85 ? 6.562 -6.747 12.216 1.00 82.56 85 LYS A C 1
ATOM 705 O O . LYS A 1 85 ? 6.939 -6.400 13.333 1.00 82.56 85 LYS A O 1
ATOM 710 N N . GLY A 1 86 ? 5.300 -6.671 11.795 1.00 56.34 86 GLY A N 1
ATOM 711 C CA . GLY A 1 86 ? 4.145 -6.439 12.665 1.00 56.34 86 GLY A CA 1
ATOM 712 C C . GLY A 1 86 ? 3.574 -7.758 13.148 1.00 56.34 86 GLY A C 1
ATOM 713 O O . GLY A 1 86 ? 3.058 -7.757 14.283 1.00 56.34 86 GLY A O 1
#

Organism: Rhizophagus irregularis (strain DAOM 197198w) (NCBI:txid1432141)

Foldseek 3Di:
DPDQQAWDKDKDWDDDPQWIWIKIKIDGSVCVVQVVVHHDDPDDIDIDTPDPVQPDPPSTQGNVDPVSVVVVVVVVVVVVVVVVVD

Sequence (86 aa):
MLEDYVDQEIFALRVISTYVTFYRAKIPASYWKEIVVGLPKKQSIVIKRWPKENNRRNSSLNLAEPSGRKTVITDLIKIRQYLLKG

pLDDT: mean 86.72, std 12.93, range [44.5, 95.94]

Radius of gyration: 15.92 Å; chains: 1; bounding box: 38×25×37 Å

Secondary structure (DSSP, 8-state):
-------EEEEEEEEETTEEEEEEEEE-HHHHHHHTTSS-SS----PEEESTT--STT--EETTSHHHHHHHHHHHHHHHHHHTT-